Protein AF-A0AAU2NUP5-F1 (afdb_monomer_lite)

Secondary structure (DSSP, 8-state):
-PPPPPPHHHHHHHHHTT---HHHHHHHHHHHHHHHHHHHTT-HHHHHHHHHHHHHHHHTTHHHHS-HHHHHHHHHHHHHT---TTTHHHHHHHHHHHHHHTT-HHHHHHHHHHHHT---

pLDDT: mean 90.93, std 9.16, range [41.09, 98.25]

Structure (mmCIF, N/CA/C/O backbone):
data_AF-A0AAU2NUP5-F1
#
_entry.id   AF-A0AAU2NUP5-F1
#
loop_
_atom_site.group_PDB
_atom_site.id
_atom_site.type_symbol
_atom_site.label_atom_id
_atom_site.label_alt_id
_atom_site.label_comp_id
_atom_site.label_asym_id
_atom_site.label_entity_id
_atom_site.label_seq_id
_atom_site.pdbx_PDB_ins_code
_atom_site.Cartn_x
_atom_site.Cartn_y
_atom_site.Cartn_z
_atom_site.occupancy
_atom_site.B_iso_or_equiv
_atom_site.auth_seq_id
_atom_site.auth_comp_id
_atom_site.auth_asym_id
_atom_site.auth_atom_id
_atom_site.pdbx_PDB_model_num
ATOM 1 N N . MET A 1 1 ? -26.417 10.077 14.394 1.00 41.09 1 MET A N 1
ATOM 2 C CA . MET A 1 1 ? -25.895 9.097 13.414 1.00 41.09 1 MET A CA 1
ATOM 3 C C . MET A 1 1 ? -24.436 9.437 13.153 1.00 41.09 1 MET A C 1
ATOM 5 O O . MET A 1 1 ? -24.167 10.559 12.742 1.00 41.09 1 MET A O 1
ATOM 9 N N . ALA A 1 2 ? -23.495 8.545 13.469 1.00 48.66 2 ALA A N 1
ATOM 10 C CA . ALA A 1 2 ? -22.084 8.787 13.171 1.00 48.66 2 ALA A CA 1
ATOM 11 C C . ALA A 1 2 ? -21.886 8.764 11.647 1.00 48.66 2 ALA A C 1
ATOM 13 O O . ALA A 1 2 ? -22.340 7.838 10.975 1.00 48.66 2 ALA A O 1
ATOM 14 N N . LYS A 1 3 ? -21.265 9.809 11.094 1.00 53.91 3 LYS A N 1
ATOM 15 C CA . LYS A 1 3 ? -20.927 9.886 9.668 1.00 53.91 3 LYS A CA 1
ATOM 16 C C . LYS A 1 3 ? -19.968 8.729 9.364 1.00 53.91 3 LYS A C 1
ATOM 18 O O . LYS A 1 3 ? -18.999 8.563 10.105 1.00 53.91 3 LYS A O 1
ATOM 23 N N . LYS A 1 4 ? -20.242 7.916 8.332 1.00 62.31 4 LYS A N 1
ATOM 24 C CA . LYS A 1 4 ? -19.298 6.865 7.915 1.00 62.31 4 LYS A CA 1
ATOM 25 C C . LYS A 1 4 ? -17.931 7.523 7.673 1.00 62.31 4 LYS A C 1
ATOM 27 O O . LYS A 1 4 ? -17.906 8.565 7.009 1.00 62.31 4 LYS A O 1
ATOM 32 N N . PRO A 1 5 ? -16.839 6.982 8.240 1.00 71.38 5 PRO A N 1
ATOM 33 C CA . PRO A 1 5 ? -15.511 7.517 7.992 1.00 71.38 5 PRO A CA 1
ATOM 34 C C . PRO A 1 5 ? -15.229 7.469 6.491 1.00 71.38 5 PRO A C 1
ATOM 36 O O . PRO A 1 5 ? -15.631 6.533 5.798 1.00 71.38 5 PRO A O 1
ATOM 39 N N . GLU A 1 6 ? -14.609 8.528 5.987 1.00 82.88 6 GLU A N 1
ATOM 40 C CA . GLU A 1 6 ? -14.263 8.627 4.577 1.00 82.88 6 GLU A CA 1
ATOM 41 C C . GLU A 1 6 ? -13.237 7.540 4.203 1.00 82.88 6 GLU A C 1
ATOM 43 O O . GLU A 1 6 ? -12.327 7.281 4.999 1.00 82.88 6 GLU A O 1
ATOM 48 N N . PRO A 1 7 ? -13.365 6.904 3.020 1.00 88.38 7 PRO A N 1
ATOM 49 C CA . PRO A 1 7 ? -12.415 5.898 2.557 1.00 88.38 7 PRO A CA 1
ATOM 50 C C . PRO A 1 7 ? -10.968 6.399 2.563 1.00 88.38 7 PRO A C 1
ATOM 52 O O . PRO A 1 7 ? -10.673 7.476 2.038 1.00 88.38 7 PRO A O 1
ATOM 55 N N . GLN A 1 8 ? -10.060 5.577 3.097 1.00 92.12 8 GLN A N 1
ATOM 56 C CA . GLN A 1 8 ? -8.635 5.893 3.228 1.00 92.12 8 GLN A CA 1
ATOM 57 C C . GLN A 1 8 ? -8.014 6.325 1.895 1.00 92.12 8 GLN A C 1
ATOM 59 O O . GLN A 1 8 ? -7.342 7.353 1.835 1.00 92.12 8 GLN A O 1
ATOM 64 N N . ALA A 1 9 ? -8.314 5.608 0.809 1.00 88.88 9 ALA A N 1
ATOM 65 C CA . ALA A 1 9 ? -7.801 5.912 -0.524 1.00 88.88 9 ALA A CA 1
ATOM 66 C C . ALA A 1 9 ? -8.138 7.336 -1.002 1.00 88.88 9 ALA A C 1
ATOM 68 O O . ALA A 1 9 ? -7.308 7.981 -1.637 1.00 88.88 9 ALA A O 1
ATOM 69 N N . LEU A 1 10 ? -9.320 7.873 -0.672 1.00 89.81 10 LEU A N 1
ATOM 70 C CA . LEU A 1 10 ? -9.692 9.241 -1.058 1.00 89.81 10 LEU A CA 1
ATOM 71 C C . LEU A 1 10 ? -8.873 10.285 -0.296 1.00 89.81 10 LEU A C 1
ATOM 73 O O . LEU A 1 10 ? -8.427 11.271 -0.885 1.00 89.81 10 LEU A O 1
ATOM 77 N N . ILE A 1 11 ? -8.645 10.048 0.996 1.00 90.12 11 ILE A N 1
ATOM 78 C CA . ILE A 1 11 ? -7.843 10.923 1.853 1.00 90.12 11 ILE A CA 1
ATOM 79 C C . ILE A 1 11 ? -6.384 10.908 1.386 1.00 90.12 11 ILE A C 1
ATOM 81 O O . ILE A 1 11 ? -5.796 11.964 1.150 1.00 90.12 11 ILE A O 1
ATOM 85 N N . VAL A 1 12 ? -5.820 9.713 1.182 1.00 87.88 12 VAL A N 1
ATOM 86 C CA . VAL A 1 12 ? -4.441 9.529 0.713 1.00 87.88 12 VAL A CA 1
ATOM 87 C C . VAL A 1 12 ? -4.252 10.164 -0.663 1.00 87.88 12 VAL A C 1
ATOM 89 O O . VAL A 1 12 ? -3.311 10.931 -0.844 1.00 87.88 12 VAL A O 1
ATOM 92 N N . ASN A 1 13 ? -5.183 9.971 -1.600 1.00 87.19 13 ASN A N 1
ATOM 93 C CA . ASN A 1 13 ? -5.113 10.608 -2.917 1.00 87.19 13 ASN A CA 1
ATOM 94 C C . ASN A 1 13 ? -5.093 12.140 -2.842 1.00 87.19 13 ASN A C 1
ATOM 96 O O . ASN A 1 13 ? -4.351 12.772 -3.594 1.00 87.19 13 ASN A O 1
ATOM 100 N N . ARG A 1 14 ? -5.861 12.762 -1.935 1.00 88.81 14 ARG A N 1
ATOM 101 C CA . ARG A 1 14 ? -5.782 14.219 -1.729 1.00 88.8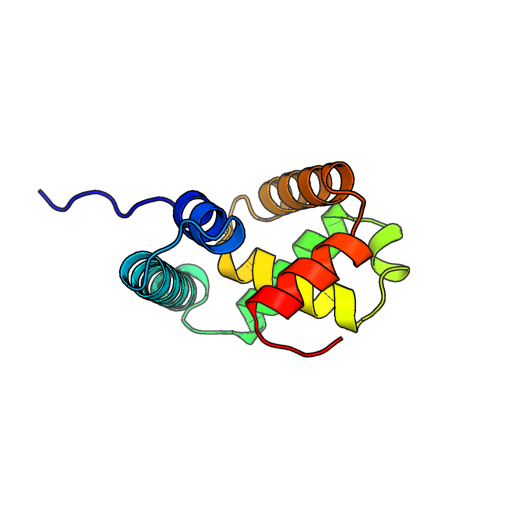1 14 ARG A CA 1
ATOM 102 C C . ARG A 1 14 ? -4.413 14.645 -1.211 1.00 88.81 14 ARG A C 1
ATOM 104 O O . ARG A 1 14 ? -3.862 15.622 -1.714 1.00 88.81 14 ARG A O 1
ATOM 111 N N . VAL A 1 15 ? -3.861 13.918 -0.239 1.00 84.88 15 VAL A N 1
ATOM 112 C CA . VAL A 1 15 ? -2.527 14.197 0.318 1.00 84.88 15 VAL A CA 1
ATOM 113 C C . VAL A 1 15 ? -1.455 14.078 -0.767 1.00 84.88 15 VAL A C 1
ATOM 115 O O . VAL A 1 15 ? -0.677 15.011 -0.950 1.00 84.88 15 VAL A O 1
ATOM 118 N N . LEU A 1 16 ? -1.467 12.995 -1.548 1.00 81.19 16 LEU A N 1
ATOM 119 C CA . LEU A 1 16 ? -0.500 12.758 -2.626 1.00 81.19 16 LEU A CA 1
ATOM 120 C C . LEU A 1 16 ? -0.579 13.808 -3.745 1.00 81.19 16 LEU A C 1
ATOM 122 O O . LEU A 1 16 ? 0.440 14.158 -4.334 1.00 81.19 16 LEU A O 1
ATOM 126 N N . ARG A 1 17 ? -1.770 14.351 -4.025 1.00 83.75 17 ARG A N 1
ATOM 127 C CA . ARG A 1 17 ? -1.977 15.413 -5.028 1.00 83.75 17 ARG A CA 1
ATOM 128 C C . ARG A 1 17 ? -1.677 16.825 -4.511 1.00 83.75 17 ARG A C 1
ATOM 130 O O . ARG A 1 17 ? -1.875 17.788 -5.245 1.00 83.75 17 ARG A O 1
ATOM 137 N N . GLY A 1 18 ? -1.238 16.969 -3.259 1.00 81.81 18 GLY A N 1
ATOM 138 C CA . GLY A 1 18 ? -0.943 18.270 -2.650 1.00 81.81 18 GLY A CA 1
ATOM 139 C C . GLY A 1 18 ? -2.181 19.094 -2.277 1.00 81.81 18 GLY A C 1
ATOM 140 O O . GLY A 1 18 ? -2.043 20.242 -1.869 1.00 81.81 18 GLY A O 1
ATOM 141 N N . SER A 1 19 ? -3.385 18.524 -2.382 1.00 88.56 19 SER A N 1
ATOM 142 C CA . SER A 1 19 ? -4.642 19.156 -1.955 1.00 88.56 19 SER A CA 1
ATOM 143 C C . SER A 1 19 ? -5.087 18.707 -0.557 1.00 88.56 19 SER A C 1
ATOM 145 O O . SER A 1 19 ? -6.215 18.981 -0.151 1.00 88.56 19 SER A O 1
ATOM 147 N N . GLY A 1 20 ? -4.251 17.938 0.145 1.00 84.12 20 GLY A N 1
ATOM 148 C CA . GLY A 1 20 ? -4.520 17.455 1.494 1.00 84.12 20 GLY A CA 1
ATOM 149 C C . GLY A 1 20 ? -4.317 18.542 2.545 1.00 84.12 20 GLY A C 1
ATOM 150 O O . GLY A 1 20 ? -3.441 19.395 2.436 1.00 84.12 20 GLY A O 1
ATOM 151 N N . THR A 1 21 ? -5.127 18.488 3.591 1.00 89.38 21 THR A N 1
ATOM 152 C CA . THR A 1 21 ? -5.050 19.366 4.760 1.00 89.38 21 THR A CA 1
ATOM 153 C C . THR A 1 21 ? -4.436 18.631 5.954 1.00 89.38 21 THR A C 1
ATOM 155 O O . THR A 1 21 ? -4.387 17.400 5.986 1.00 89.38 21 THR A O 1
ATOM 158 N N . SER A 1 22 ? -4.048 19.354 7.010 1.00 86.81 22 SER A N 1
ATOM 159 C CA . SER A 1 22 ? -3.621 18.719 8.271 1.00 86.81 22 SER A CA 1
ATOM 160 C C . SER A 1 22 ? -4.694 17.790 8.849 1.00 86.81 22 SER A C 1
ATOM 162 O O . SER A 1 22 ? -4.379 16.771 9.455 1.00 86.81 22 SER A O 1
ATOM 164 N N . ARG A 1 23 ? -5.975 18.105 8.615 1.00 89.81 23 ARG A N 1
ATOM 165 C CA . ARG A 1 23 ? -7.098 17.254 9.018 1.00 89.81 23 ARG A CA 1
ATOM 166 C C . ARG A 1 23 ? -7.133 15.940 8.237 1.00 89.81 23 ARG A C 1
ATOM 168 O O . A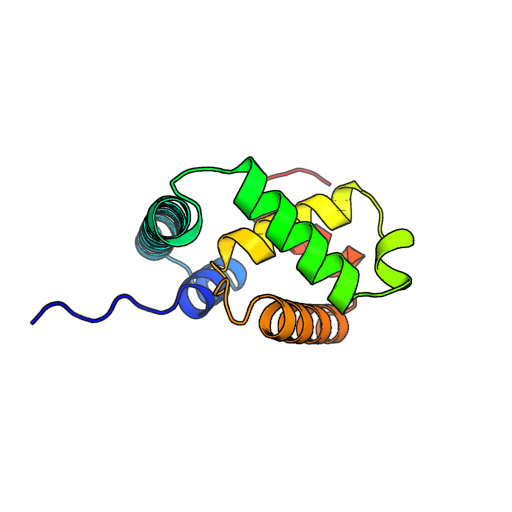RG A 1 23 ? -7.421 14.909 8.836 1.00 89.81 23 ARG A O 1
ATOM 175 N N . ASP A 1 24 ? -6.834 15.968 6.938 1.00 89.62 24 ASP A N 1
ATOM 176 C CA . ASP A 1 24 ? -6.738 14.757 6.115 1.00 89.62 24 ASP A CA 1
ATOM 177 C C . ASP A 1 24 ? -5.622 13.842 6.627 1.00 89.62 24 ASP A C 1
ATOM 179 O O . ASP A 1 24 ? -5.831 12.645 6.795 1.00 89.62 24 ASP A O 1
ATOM 183 N N . ILE A 1 25 ? -4.465 14.415 6.964 1.00 87.69 25 ILE A N 1
ATOM 184 C CA . ILE A 1 25 ? -3.326 13.664 7.506 1.00 87.69 25 ILE A CA 1
ATOM 185 C C . ILE A 1 25 ? -3.698 12.989 8.832 1.00 87.69 25 ILE A C 1
ATOM 187 O O . ILE A 1 25 ? -3.458 11.793 9.011 1.00 87.69 25 ILE A O 1
ATOM 191 N N . GLU A 1 26 ? -4.309 13.724 9.762 1.00 89.44 26 GLU A N 1
ATOM 192 C CA . GLU A 1 26 ? -4.705 13.159 11.055 1.00 89.44 26 GLU A CA 1
ATOM 193 C C . GLU A 1 26 ? -5.807 12.103 10.919 1.00 89.44 26 GLU A C 1
ATOM 195 O O . GLU A 1 26 ? -5.766 11.078 11.606 1.00 89.44 26 GLU A O 1
ATOM 200 N N . GLN A 1 27 ? -6.744 12.289 9.985 1.00 92.25 27 GLN A N 1
ATOM 201 C CA . GLN A 1 27 ? -7.756 11.281 9.682 1.00 92.25 27 GLN A CA 1
ATOM 202 C C . GLN A 1 27 ? -7.132 10.015 9.080 1.00 92.25 27 GLN A C 1
ATOM 204 O O . GLN A 1 27 ? -7.460 8.916 9.525 1.00 92.25 27 GLN A O 1
ATOM 209 N N . ALA A 1 28 ? -6.200 10.148 8.131 1.00 91.44 28 ALA A N 1
ATOM 210 C CA . ALA A 1 28 ? -5.514 9.012 7.519 1.00 91.44 28 ALA A CA 1
ATOM 211 C C . ALA A 1 28 ? -4.710 8.209 8.554 1.00 91.44 28 ALA A C 1
ATOM 213 O O . ALA A 1 28 ? -4.781 6.979 8.576 1.00 91.44 28 ALA A O 1
ATOM 214 N N . LYS A 1 29 ? -4.012 8.891 9.474 1.00 91.00 29 LYS A N 1
ATOM 215 C CA . LYS A 1 29 ? -3.318 8.247 10.603 1.00 91.00 29 LYS A CA 1
ATOM 216 C C . LYS A 1 29 ? -4.289 7.536 11.543 1.00 91.00 29 LYS A C 1
ATOM 218 O O . LYS A 1 29 ? -3.998 6.439 12.016 1.00 91.00 29 LYS A O 1
ATOM 223 N N . ALA A 1 30 ? -5.429 8.155 11.853 1.00 92.88 30 ALA A N 1
ATOM 224 C CA . ALA A 1 30 ? -6.435 7.551 12.720 1.00 92.88 30 ALA A CA 1
ATOM 225 C C . ALA A 1 30 ? -7.039 6.287 12.094 1.00 92.88 30 ALA A C 1
ATOM 227 O O . ALA A 1 30 ? -7.147 5.269 12.775 1.00 92.88 30 ALA A O 1
ATOM 228 N N . ASN A 1 31 ? -7.365 6.333 10.802 1.00 93.50 31 ASN A N 1
ATOM 229 C CA . ASN A 1 31 ? -7.848 5.185 10.042 1.00 93.50 31 ASN A CA 1
ATOM 230 C C . ASN A 1 31 ? -6.813 4.055 10.012 1.00 93.50 31 ASN A C 1
ATOM 232 O O . ASN A 1 31 ? -7.162 2.915 10.301 1.00 93.50 31 ASN A O 1
ATOM 236 N N . PHE A 1 32 ? -5.541 4.368 9.745 1.00 93.81 32 PHE A N 1
ATOM 237 C CA . PHE A 1 32 ? -4.462 3.379 9.752 1.00 93.81 32 PHE A CA 1
ATOM 238 C C . PHE A 1 32 ? -4.300 2.702 11.117 1.00 93.81 32 PHE A C 1
ATOM 240 O O . PHE A 1 32 ? -4.246 1.478 11.201 1.00 93.81 32 PHE A O 1
ATOM 247 N N . ARG A 1 33 ? -4.325 3.472 12.214 1.00 94.00 33 ARG A N 1
ATOM 248 C CA . ARG A 1 33 ? -4.302 2.903 13.574 1.00 94.00 33 ARG A CA 1
ATOM 249 C C . ARG A 1 33 ? -5.499 1.990 13.842 1.00 94.00 33 ARG A C 1
ATOM 251 O O . ARG A 1 33 ? -5.342 0.947 14.470 1.00 94.00 33 ARG A O 1
ATOM 258 N N . GLN A 1 34 ? -6.692 2.367 13.382 1.00 94.12 34 GLN A N 1
ATOM 259 C CA . GLN A 1 34 ? -7.881 1.526 13.536 1.00 94.12 34 GLN A CA 1
ATOM 260 C C . GLN A 1 34 ? -7.780 0.238 12.720 1.00 94.12 34 GLN A C 1
ATOM 262 O O . GLN A 1 34 ? -8.112 -0.815 13.251 1.00 94.12 34 GLN A O 1
ATOM 267 N N . TRP A 1 35 ? -7.308 0.317 11.477 1.00 95.19 35 TRP A N 1
ATOM 268 C CA . TRP A 1 35 ? -7.058 -0.841 10.621 1.00 95.19 35 TRP A CA 1
ATOM 269 C C . TRP A 1 35 ? -6.041 -1.792 11.259 1.00 95.19 35 TRP A C 1
ATOM 271 O O . TRP A 1 35 ? -6.328 -2.973 11.424 1.00 95.19 35 TRP A O 1
ATOM 281 N N . MET A 1 36 ? -4.918 -1.264 11.759 1.00 96.12 36 MET A N 1
ATOM 282 C CA . MET A 1 36 ? -3.905 -2.042 12.478 1.00 96.12 36 MET A CA 1
ATOM 283 C C . MET A 1 36 ? -4.483 -2.827 13.658 1.00 96.12 36 MET A C 1
ATOM 285 O O . MET A 1 36 ? -4.184 -4.007 13.831 1.00 96.12 36 MET A O 1
ATOM 289 N N . VAL A 1 37 ? -5.317 -2.190 14.482 1.00 96.12 37 VAL A N 1
ATOM 290 C CA . VAL A 1 37 ? -5.912 -2.847 15.653 1.00 96.12 37 VAL A CA 1
ATOM 291 C C . VAL A 1 37 ? -6.993 -3.848 15.250 1.00 96.12 37 VAL A C 1
ATOM 293 O O . VAL A 1 37 ? -7.007 -4.956 15.776 1.00 96.12 37 VAL A O 1
ATOM 296 N N . LYS A 1 38 ? -7.898 -3.466 14.345 1.00 95.25 38 LYS A N 1
ATOM 297 C CA . LYS A 1 38 ? -9.074 -4.273 13.994 1.00 95.25 38 LYS A CA 1
ATOM 298 C C . LYS A 1 38 ? -8.718 -5.493 13.160 1.00 95.25 38 LYS A C 1
ATOM 300 O O . LYS A 1 38 ? -9.146 -6.588 13.500 1.00 95.25 38 LYS A O 1
ATOM 305 N N . GLU A 1 39 ? -7.923 -5.297 12.116 1.00 95.56 39 GLU A N 1
ATOM 306 C CA . GLU A 1 39 ? -7.646 -6.339 11.128 1.00 95.56 39 GLU A CA 1
ATOM 307 C C . GLU A 1 39 ? -6.449 -7.205 11.531 1.00 95.56 39 GLU A C 1
ATOM 309 O O . GLU A 1 39 ? -6.399 -8.398 11.243 1.00 95.56 39 GLU A O 1
ATOM 314 N N . TRP A 1 40 ? -5.489 -6.624 12.257 1.00 95.44 40 TRP A N 1
ATOM 315 C CA . TRP A 1 40 ? -4.212 -7.286 12.552 1.00 95.44 40 TRP A CA 1
ATOM 316 C C . TRP A 1 40 ? -3.938 -7.467 14.043 1.00 95.44 40 TRP A C 1
ATOM 318 O O . TRP A 1 40 ? -2.846 -7.899 14.420 1.00 95.44 40 TRP A O 1
ATOM 328 N N . GLY A 1 41 ? -4.896 -7.129 14.914 1.00 94.31 41 GLY A N 1
ATOM 329 C CA . GLY A 1 41 ? -4.730 -7.222 16.368 1.00 94.31 41 GLY A CA 1
ATOM 330 C C . GLY A 1 41 ? -3.572 -6.370 16.900 1.00 94.31 41 GLY A C 1
ATOM 331 O O . GLY A 1 41 ? -2.970 -6.715 17.913 1.00 94.31 41 GLY A O 1
ATOM 332 N N . GLY A 1 42 ? -3.206 -5.301 16.186 1.00 93.38 42 GLY A N 1
ATOM 333 C CA . GLY A 1 42 ? -2.053 -4.449 16.485 1.00 93.38 42 GLY A CA 1
ATOM 334 C C . GLY A 1 42 ? -0.700 -5.006 16.027 1.00 93.38 42 GLY A C 1
ATOM 335 O O . GLY A 1 42 ? 0.326 -4.396 16.311 1.00 93.38 42 GLY A O 1
ATOM 336 N N . SER A 1 43 ? -0.657 -6.142 15.325 1.00 95.31 43 SER A N 1
ATOM 337 C CA . SER A 1 43 ? 0.600 -6.754 14.883 1.00 95.31 43 SER A CA 1
ATOM 338 C C . SER A 1 43 ? 1.093 -6.168 13.558 1.00 95.31 43 SER A C 1
ATOM 340 O O . SER A 1 43 ? 0.693 -6.614 12.482 1.00 95.31 43 SER A O 1
ATOM 342 N N . GLU A 1 44 ? 2.017 -5.206 13.632 1.00 94.31 44 GLU A N 1
ATOM 343 C CA . GLU A 1 44 ? 2.662 -4.602 12.451 1.00 94.31 44 GLU A CA 1
ATOM 344 C C . GLU A 1 44 ? 3.357 -5.644 11.575 1.00 94.31 44 GLU A C 1
ATOM 346 O O . GLU A 1 44 ? 3.207 -5.629 10.358 1.00 94.31 44 GLU A O 1
ATOM 351 N N . TYR A 1 45 ? 4.038 -6.612 12.192 1.00 96.31 45 TYR A N 1
ATOM 352 C CA . TYR A 1 45 ? 4.700 -7.696 11.469 1.00 96.31 45 TYR A CA 1
ATOM 353 C C . TYR A 1 45 ? 3.732 -8.484 10.574 1.00 96.31 45 TYR A C 1
ATOM 355 O O . TYR A 1 45 ? 4.047 -8.755 9.417 1.00 96.31 45 TYR A O 1
ATOM 363 N N . ARG A 1 46 ? 2.539 -8.827 11.083 1.00 96.19 46 ARG A N 1
ATOM 364 C CA . ARG A 1 46 ? 1.527 -9.559 10.304 1.00 96.19 46 ARG A CA 1
ATOM 365 C C . ARG A 1 46 ? 0.962 -8.711 9.171 1.00 96.19 46 ARG A C 1
ATOM 367 O O . ARG A 1 46 ? 0.847 -9.213 8.058 1.00 96.19 46 ARG A O 1
ATOM 374 N N . ALA A 1 47 ? 0.661 -7.443 9.447 1.00 96.06 47 ALA A N 1
ATOM 375 C CA . ALA A 1 47 ? 0.158 -6.510 8.444 1.00 96.06 47 ALA A CA 1
ATOM 376 C C . ALA A 1 47 ? 1.162 -6.326 7.295 1.00 96.06 47 ALA A C 1
ATOM 378 O O . ALA A 1 47 ? 0.801 -6.448 6.124 1.00 96.06 47 ALA A O 1
ATOM 379 N N . ILE A 1 48 ? 2.438 -6.107 7.630 1.00 96.94 48 ILE A N 1
ATOM 380 C CA . ILE A 1 48 ? 3.524 -5.980 6.654 1.00 96.94 48 ILE A CA 1
ATOM 381 C C . ILE A 1 48 ? 3.664 -7.276 5.857 1.00 96.94 48 ILE A C 1
ATOM 383 O O . ILE A 1 48 ? 3.636 -7.223 4.633 1.00 96.94 48 ILE A O 1
ATOM 387 N N . ALA A 1 49 ? 3.753 -8.437 6.513 1.00 97.38 49 ALA A N 1
ATOM 388 C CA . ALA A 1 49 ? 3.902 -9.720 5.825 1.00 97.38 49 ALA A CA 1
ATOM 389 C C . ALA A 1 49 ? 2.755 -9.996 4.835 1.00 97.38 49 ALA A C 1
ATOM 391 O O . ALA A 1 49 ? 3.008 -10.447 3.717 1.00 97.38 49 ALA A O 1
ATOM 392 N N . ALA A 1 50 ? 1.513 -9.672 5.210 1.00 97.38 50 ALA A N 1
ATOM 393 C CA . ALA A 1 50 ? 0.358 -9.787 4.325 1.00 97.38 50 ALA A CA 1
ATOM 394 C C . ALA A 1 50 ? 0.465 -8.841 3.118 1.00 97.38 50 ALA A C 1
ATOM 396 O O . ALA A 1 50 ? 0.266 -9.270 1.982 1.00 97.38 50 ALA A O 1
ATOM 397 N N . CYS A 1 51 ? 0.858 -7.583 3.343 1.00 98.00 51 CYS A N 1
ATOM 398 C CA . CYS A 1 51 ? 1.083 -6.612 2.273 1.00 98.00 51 CYS A CA 1
ATOM 399 C C . CYS A 1 51 ? 2.196 -7.062 1.315 1.00 98.00 51 CYS A C 1
ATOM 401 O O . CYS A 1 51 ? 2.006 -7.018 0.102 1.00 98.00 51 CYS A O 1
ATOM 403 N N . VAL A 1 52 ? 3.332 -7.541 1.839 1.00 98.06 52 VAL A N 1
ATOM 404 C CA . VAL A 1 52 ? 4.434 -8.077 1.023 1.00 98.06 52 VAL A CA 1
ATOM 405 C C . VAL A 1 52 ? 3.957 -9.257 0.187 1.00 98.06 52 VAL A C 1
ATOM 407 O O . VAL A 1 52 ? 4.196 -9.282 -1.017 1.00 98.06 52 VAL A O 1
ATOM 410 N N . GLY A 1 53 ? 3.266 -10.222 0.798 1.00 97.81 53 GLY A N 1
ATOM 411 C CA . GLY A 1 53 ? 2.763 -11.400 0.093 1.00 97.81 53 GLY A CA 1
ATOM 412 C C . GLY A 1 53 ? 1.776 -11.040 -1.017 1.00 97.81 53 GLY A C 1
ATOM 413 O O . GLY A 1 53 ? 1.877 -11.562 -2.130 1.00 97.81 53 GLY A O 1
ATOM 414 N N . ALA A 1 54 ? 0.859 -10.110 -0.745 1.00 98.25 54 ALA A N 1
ATOM 415 C CA . ALA A 1 54 ? -0.117 -9.648 -1.723 1.00 98.25 54 ALA A CA 1
ATOM 416 C C . ALA A 1 54 ? 0.544 -8.906 -2.893 1.00 98.25 54 ALA A C 1
ATOM 418 O O . ALA A 1 54 ? 0.272 -9.238 -4.048 1.00 98.25 54 ALA A O 1
ATOM 419 N N . LEU A 1 55 ? 1.462 -7.974 -2.614 1.00 98.06 55 LEU A N 1
ATOM 420 C CA . LEU A 1 55 ? 2.202 -7.238 -3.643 1.00 98.06 55 LEU A CA 1
ATOM 421 C C . LEU A 1 55 ? 3.101 -8.157 -4.473 1.00 98.06 55 LEU A C 1
ATOM 423 O O . LEU A 1 55 ? 3.086 -8.066 -5.698 1.00 98.06 55 LEU A O 1
ATOM 427 N N . ALA A 1 56 ? 3.827 -9.079 -3.838 1.00 97.50 56 ALA A N 1
ATOM 428 C CA . ALA A 1 56 ? 4.656 -10.057 -4.537 1.00 97.50 56 ALA A CA 1
ATOM 429 C C . ALA A 1 56 ? 3.818 -10.946 -5.465 1.00 97.50 56 ALA A C 1
ATOM 431 O O . ALA A 1 56 ? 4.204 -11.189 -6.606 1.00 97.50 56 ALA A O 1
ATOM 432 N N . THR A 1 57 ? 2.639 -11.377 -5.005 1.00 97.81 57 THR A N 1
ATOM 433 C CA . THR A 1 57 ? 1.702 -12.160 -5.823 1.00 97.81 57 THR 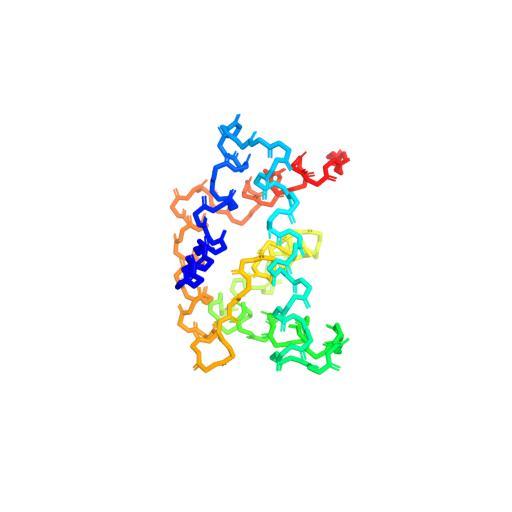A CA 1
ATOM 434 C C . THR A 1 57 ? 1.188 -11.348 -7.009 1.00 97.81 57 THR A C 1
ATOM 436 O O . THR A 1 57 ? 1.208 -11.836 -8.135 1.00 97.81 57 THR A O 1
ATOM 439 N N . ALA A 1 58 ? 0.762 -10.103 -6.778 1.00 97.31 58 ALA A N 1
ATOM 440 C CA . ALA A 1 58 ? 0.229 -9.234 -7.825 1.00 97.31 58 ALA A CA 1
ATOM 441 C C . ALA A 1 58 ? 1.288 -8.878 -8.880 1.00 97.31 58 ALA A C 1
ATOM 443 O O . ALA A 1 58 ? 0.991 -8.843 -10.072 1.00 97.31 58 ALA A O 1
ATOM 444 N N . CYS A 1 59 ? 2.525 -8.623 -8.452 1.00 94.50 59 CYS A N 1
ATOM 445 C CA . CYS A 1 59 ? 3.627 -8.240 -9.333 1.00 94.50 59 CYS A CA 1
ATOM 446 C C . CYS A 1 59 ? 4.301 -9.441 -10.015 1.00 94.50 59 CYS A C 1
ATOM 448 O O . CYS A 1 59 ? 4.990 -9.258 -11.016 1.00 94.50 59 CYS A O 1
ATOM 450 N N . GLY A 1 60 ? 4.113 -10.661 -9.507 1.00 94.38 60 GLY A N 1
ATOM 451 C CA . GLY A 1 60 ? 4.714 -11.865 -10.073 1.00 94.38 60 GLY A CA 1
ATOM 452 C C . GLY A 1 60 ? 6.243 -11.785 -10.119 1.00 94.38 60 GLY A C 1
ATOM 453 O O . GLY A 1 60 ? 6.890 -11.379 -9.152 1.00 94.38 60 GLY A O 1
ATOM 454 N N . SER A 1 61 ? 6.836 -12.162 -11.256 1.00 91.50 61 SER A N 1
ATOM 455 C CA . SER A 1 61 ? 8.293 -12.135 -11.454 1.00 91.50 61 SER A CA 1
ATOM 456 C C . SER A 1 61 ? 8.899 -10.742 -11.297 1.00 91.50 61 SER A C 1
ATOM 458 O O . SER A 1 61 ? 10.024 -10.625 -10.805 1.00 91.50 61 SER A O 1
ATOM 460 N N . ASP A 1 62 ? 8.151 -9.695 -11.656 1.00 90.75 62 ASP A N 1
ATOM 461 C CA . ASP A 1 62 ? 8.634 -8.313 -11.635 1.00 90.75 62 ASP A CA 1
ATOM 462 C C . ASP A 1 62 ? 8.995 -7.885 -10.212 1.00 90.75 62 ASP A C 1
ATOM 464 O O . ASP A 1 62 ? 9.947 -7.131 -10.023 1.00 90.75 62 ASP A O 1
ATOM 468 N N . TRP A 1 63 ? 8.324 -8.448 -9.196 1.00 93.75 63 TRP A N 1
ATOM 469 C CA . TRP A 1 63 ? 8.627 -8.159 -7.794 1.00 93.75 63 TRP A CA 1
ATOM 470 C C . TRP A 1 63 ? 10.097 -8.406 -7.456 1.00 93.75 63 TRP A C 1
ATOM 472 O O . TRP A 1 63 ? 10.718 -7.616 -6.755 1.00 93.75 63 TRP A O 1
ATOM 482 N N . SER A 1 64 ? 10.679 -9.482 -7.990 1.00 92.81 64 SER A N 1
ATOM 483 C CA . SER A 1 64 ? 12.079 -9.843 -7.736 1.00 92.81 64 SER A CA 1
ATOM 484 C C . SER A 1 64 ? 13.085 -8.878 -8.370 1.00 92.81 64 SER A C 1
ATOM 486 O O . SER A 1 64 ? 14.224 -8.804 -7.918 1.00 92.81 64 SER A O 1
ATOM 488 N N . THR A 1 65 ? 12.654 -8.118 -9.380 1.00 93.69 65 THR A N 1
ATOM 489 C CA . THR A 1 65 ? 13.491 -7.161 -10.115 1.00 93.69 65 THR A CA 1
ATOM 490 C C . THR A 1 65 ? 13.433 -5.738 -9.562 1.00 93.69 65 THR A C 1
ATOM 492 O O . THR A 1 65 ? 14.267 -4.915 -9.927 1.00 93.69 65 THR A O 1
ATOM 495 N N . ILE A 1 66 ? 12.473 -5.442 -8.680 1.00 94.94 66 ILE A N 1
ATOM 496 C CA . ILE A 1 66 ? 12.354 -4.133 -8.031 1.00 94.94 66 ILE A CA 1
ATOM 497 C C . ILE A 1 66 ? 13.426 -4.020 -6.939 1.00 94.94 66 ILE A C 1
ATOM 499 O O . ILE A 1 66 ? 13.644 -4.959 -6.165 1.00 94.94 66 ILE A O 1
ATOM 503 N N . GLU A 1 67 ? 14.078 -2.861 -6.854 1.00 95.62 67 GLU A N 1
ATOM 504 C CA . GLU A 1 67 ? 15.034 -2.573 -5.786 1.00 95.62 67 GLU A CA 1
ATOM 505 C C . GLU A 1 67 ? 14.362 -2.610 -4.411 1.00 95.62 67 GLU A C 1
ATOM 507 O O . GLU A 1 67 ? 13.217 -2.188 -4.246 1.00 95.62 67 GLU A O 1
ATOM 512 N N . GLU A 1 68 ? 15.084 -3.074 -3.392 1.00 95.19 68 GLU A N 1
ATOM 513 C CA . GLU A 1 68 ? 14.509 -3.245 -2.053 1.00 95.19 68 GLU A CA 1
ATOM 514 C C . GLU A 1 68 ? 13.950 -1.934 -1.486 1.00 95.19 68 GLU A C 1
ATOM 516 O O . GLU A 1 68 ? 12.838 -1.896 -0.966 1.00 95.19 68 GLU A O 1
ATOM 521 N N . ARG A 1 69 ? 14.658 -0.825 -1.717 1.00 94.50 69 ARG A N 1
ATOM 522 C CA . ARG A 1 69 ? 14.221 0.521 -1.330 1.00 94.50 69 ARG A CA 1
ATOM 523 C C . ARG A 1 69 ? 12.904 0.938 -1.995 1.00 94.50 69 ARG A C 1
ATOM 525 O O . ARG A 1 69 ? 12.102 1.655 -1.395 1.00 94.50 69 ARG A O 1
ATOM 532 N N . ASP A 1 70 ? 12.678 0.523 -3.238 1.00 96.00 70 ASP A N 1
ATOM 533 C CA . ASP A 1 70 ? 11.429 0.804 -3.944 1.00 96.00 70 ASP A CA 1
ATOM 534 C C . ASP A 1 70 ? 10.303 -0.089 -3.409 1.00 96.00 70 ASP A C 1
ATOM 536 O O . ASP A 1 70 ? 9.202 0.404 -3.150 1.00 96.00 70 ASP A O 1
ATOM 540 N N . LYS A 1 71 ? 10.581 -1.372 -3.134 1.00 96.75 71 LYS A N 1
ATOM 541 C CA . LYS A 1 71 ? 9.611 -2.270 -2.484 1.00 96.75 71 LYS A CA 1
ATOM 542 C C . LYS A 1 71 ? 9.149 -1.723 -1.142 1.00 96.75 71 LYS A C 1
ATOM 544 O O . LYS A 1 71 ? 7.948 -1.702 -0.896 1.00 96.75 71 LYS A O 1
ATOM 549 N N . GLU A 1 72 ? 10.066 -1.256 -0.296 1.00 96.00 72 GLU A N 1
ATOM 550 C CA . GLU A 1 72 ? 9.740 -0.670 1.010 1.00 96.00 72 GLU A CA 1
ATOM 551 C C . GLU A 1 72 ? 8.758 0.502 0.881 1.00 96.00 72 GLU A C 1
ATOM 553 O O . GLU A 1 72 ? 7.777 0.579 1.626 1.00 96.00 72 GLU A O 1
ATOM 558 N N . ALA A 1 73 ? 8.961 1.375 -0.109 1.00 95.44 73 ALA A N 1
ATOM 559 C CA . ALA A 1 73 ? 8.051 2.482 -0.387 1.00 95.44 73 ALA A CA 1
ATOM 560 C C . ALA A 1 73 ? 6.655 1.980 -0.803 1.00 95.44 73 ALA A C 1
ATOM 562 O O . ALA A 1 73 ? 5.637 2.459 -0.294 1.00 95.44 73 ALA A O 1
ATOM 563 N N . HIS A 1 74 ? 6.588 0.977 -1.681 1.00 96.44 74 HIS A N 1
ATOM 564 C CA . HIS A 1 74 ? 5.321 0.380 -2.107 1.00 96.44 74 HIS A CA 1
ATOM 565 C C . HIS A 1 74 ? 4.589 -0.338 -0.970 1.00 96.44 74 HIS A C 1
ATOM 567 O O . HIS A 1 74 ? 3.384 -0.148 -0.815 1.00 96.44 74 HIS A O 1
ATOM 573 N N . ILE A 1 75 ? 5.304 -1.103 -0.142 1.00 97.12 75 ILE A N 1
ATOM 574 C CA . ILE A 1 75 ? 4.755 -1.776 1.042 1.00 97.12 75 ILE A CA 1
ATOM 575 C C . ILE A 1 75 ? 4.178 -0.740 2.004 1.00 97.12 75 ILE A C 1
ATOM 577 O O . ILE A 1 75 ? 3.059 -0.910 2.489 1.00 97.12 75 ILE A O 1
ATOM 581 N N . TRP A 1 76 ? 4.910 0.352 2.242 1.00 95.31 76 TRP A N 1
ATOM 582 C CA . TRP A 1 76 ? 4.438 1.429 3.101 1.00 95.31 76 TRP A CA 1
ATOM 583 C C . TRP A 1 76 ? 3.149 2.054 2.572 1.00 95.31 76 TRP A C 1
ATOM 585 O O . TRP A 1 76 ? 2.174 2.147 3.317 1.00 95.31 76 TRP A O 1
ATOM 595 N N . LEU A 1 77 ? 3.112 2.461 1.296 1.00 95.00 77 LEU A N 1
ATOM 596 C CA . LEU A 1 77 ? 1.925 3.118 0.748 1.00 95.00 77 LEU A CA 1
ATOM 597 C C . LEU A 1 77 ? 0.741 2.152 0.695 1.00 95.00 77 LEU A C 1
ATOM 599 O O . LEU A 1 77 ? -0.357 2.529 1.096 1.00 95.00 77 LEU A O 1
ATOM 603 N N . PHE A 1 78 ? 0.953 0.922 0.226 1.00 96.81 78 PHE A N 1
ATOM 604 C CA . PHE A 1 78 ? -0.106 -0.076 0.137 1.00 96.81 78 PHE A CA 1
ATOM 605 C C . PHE A 1 78 ? -0.690 -0.387 1.518 1.00 96.81 78 PHE A C 1
ATOM 607 O O . PHE A 1 78 ? -1.900 -0.302 1.689 1.00 96.81 78 PHE A O 1
ATOM 614 N N . GLY A 1 79 ? 0.144 -0.614 2.537 1.00 96.12 79 GLY A N 1
ATOM 615 C CA . GLY A 1 79 ? -0.335 -0.777 3.911 1.00 96.12 79 GLY A CA 1
ATOM 616 C C . GLY A 1 79 ? -1.069 0.465 4.431 1.00 96.12 79 GLY A C 1
ATOM 617 O O . GLY A 1 79 ? -2.114 0.352 5.068 1.00 96.12 79 GLY A O 1
ATOM 618 N N . PHE A 1 80 ? -0.578 1.666 4.112 1.00 94.62 80 PHE A N 1
ATOM 619 C CA . PHE A 1 80 ? -1.211 2.923 4.519 1.00 94.62 80 PHE A CA 1
ATOM 620 C C . PHE A 1 80 ? -2.567 3.184 3.846 1.00 94.62 80 PHE A C 1
ATOM 622 O O . PHE A 1 80 ? -3.375 3.946 4.384 1.00 94.62 80 PHE A O 1
ATOM 629 N N . LEU A 1 81 ? -2.848 2.545 2.705 1.00 95.31 81 LEU A N 1
ATOM 630 C CA . LEU A 1 81 ? -4.169 2.540 2.068 1.00 95.31 81 LEU A CA 1
ATOM 631 C C . LEU A 1 81 ? -5.192 1.668 2.814 1.00 95.31 81 LEU A C 1
ATOM 633 O O . LEU A 1 81 ? -6.382 1.782 2.526 1.00 95.31 81 LEU A O 1
ATOM 637 N N . CYS A 1 82 ? -4.755 0.910 3.826 1.00 95.75 82 CYS A N 1
ATOM 638 C CA . CYS A 1 82 ? -5.583 0.061 4.682 1.00 95.75 82 CYS A CA 1
ATOM 639 C C . CYS A 1 82 ? -6.392 -0.989 3.896 1.00 95.75 82 CYS A C 1
ATOM 641 O O . CYS A 1 82 ? -7.622 -0.988 4.007 1.00 95.75 82 CYS A O 1
ATOM 643 N N . PRO A 1 83 ? -5.741 -1.870 3.112 1.00 96.00 83 PRO A N 1
ATOM 644 C CA . PRO A 1 83 ? -6.447 -2.850 2.301 1.00 96.00 83 PRO A CA 1
ATOM 645 C C . PRO A 1 83 ? -7.232 -3.833 3.171 1.00 96.00 83 PRO A C 1
ATOM 647 O O . PRO A 1 83 ? -6.810 -4.184 4.280 1.00 96.00 83 PRO A O 1
ATOM 650 N N . SER A 1 84 ? -8.374 -4.286 2.664 1.00 93.56 84 SER A N 1
ATOM 651 C CA . SER A 1 84 ? -9.188 -5.328 3.287 1.00 93.56 84 SER A CA 1
ATOM 652 C C . SER A 1 84 ? -8.413 -6.647 3.306 1.00 93.56 84 SER A C 1
ATOM 654 O O . SER A 1 84 ? -7.947 -7.068 2.249 1.00 93.56 84 SER A O 1
ATOM 656 N N . PRO A 1 85 ? -8.276 -7.343 4.451 1.00 92.44 85 PRO A N 1
ATOM 657 C CA . PRO A 1 85 ? -7.639 -8.660 4.482 1.00 92.44 85 PRO A CA 1
ATOM 658 C C . PRO A 1 85 ? -8.314 -9.679 3.554 1.00 92.44 85 PRO A C 1
ATOM 660 O O . PRO A 1 85 ? -7.621 -10.491 2.944 1.00 92.44 85 PRO A O 1
ATOM 663 N N . ASP A 1 86 ? -9.641 -9.597 3.413 1.00 95.25 86 ASP A N 1
ATOM 664 C CA . ASP A 1 86 ? -10.433 -10.505 2.574 1.00 95.25 86 ASP A CA 1
ATOM 665 C C . ASP A 1 86 ? -10.208 -10.255 1.072 1.00 95.25 86 ASP A C 1
ATOM 667 O O . ASP A 1 86 ? -10.246 -11.192 0.275 1.00 95.25 86 ASP A O 1
ATOM 671 N N . ASP A 1 87 ? -9.903 -9.010 0.686 1.00 95.88 87 ASP A N 1
ATOM 672 C CA . ASP A 1 87 ? -9.732 -8.591 -0.714 1.00 95.88 87 ASP A CA 1
ATOM 673 C C . ASP A 1 87 ? -8.285 -8.189 -1.056 1.00 95.88 87 ASP A C 1
ATOM 675 O O . ASP A 1 87 ? -8.015 -7.683 -2.150 1.00 95.88 87 ASP A O 1
ATOM 679 N N . ILE A 1 88 ? -7.326 -8.435 -0.155 1.00 96.62 88 ILE A N 1
ATOM 680 C CA . ILE A 1 88 ? -5.974 -7.853 -0.208 1.00 96.62 88 ILE A CA 1
ATOM 681 C C . ILE A 1 88 ? -5.243 -8.147 -1.524 1.00 96.62 88 ILE A C 1
ATOM 683 O O . ILE A 1 88 ? -4.512 -7.303 -2.037 1.00 96.62 88 ILE A O 1
ATOM 687 N N . HIS A 1 89 ? -5.465 -9.325 -2.110 1.00 97.25 89 HIS A N 1
ATOM 688 C CA . HIS A 1 89 ? -4.872 -9.706 -3.391 1.00 97.25 89 HIS A CA 1
ATOM 689 C C . HIS A 1 89 ? -5.484 -8.947 -4.574 1.00 97.25 89 HIS A C 1
ATOM 691 O O . HIS A 1 89 ? -4.756 -8.536 -5.477 1.00 97.25 89 HIS A O 1
ATOM 697 N N . SER A 1 90 ? -6.802 -8.732 -4.562 1.00 96.94 90 SER A N 1
ATOM 698 C CA . SER A 1 90 ? -7.484 -7.936 -5.586 1.00 96.94 90 SER A CA 1
ATOM 699 C C . SER A 1 90 ? -7.071 -6.468 -5.487 1.00 96.94 90 SER A C 1
ATOM 701 O O . SER A 1 90 ? -6.781 -5.831 -6.500 1.00 96.94 90 SER A O 1
ATOM 703 N N . GLU A 1 91 ? -6.981 -5.936 -4.267 1.00 96.88 91 GLU A N 1
ATOM 704 C CA . GLU A 1 91 ? -6.503 -4.573 -4.026 1.00 96.88 91 GLU A CA 1
ATOM 705 C C . GLU A 1 91 ? -5.038 -4.390 -4.442 1.00 96.88 91 GLU A C 1
ATOM 707 O O . GLU A 1 91 ? -4.702 -3.386 -5.069 1.00 96.88 91 GLU A O 1
ATOM 712 N N . ALA A 1 92 ? -4.169 -5.372 -4.174 1.00 97.94 92 ALA A N 1
ATOM 713 C CA . ALA A 1 92 ? -2.783 -5.355 -4.642 1.00 97.94 92 ALA A CA 1
ATOM 714 C C . ALA A 1 92 ? -2.685 -5.382 -6.178 1.00 97.94 92 ALA A C 1
ATOM 716 O O . ALA A 1 92 ? -1.821 -4.715 -6.749 1.00 97.94 92 ALA A O 1
ATOM 717 N N . GLY A 1 93 ? -3.586 -6.105 -6.853 1.00 97.44 93 GLY A N 1
ATOM 718 C CA . GLY A 1 93 ? -3.713 -6.084 -8.312 1.00 97.44 93 GLY A CA 1
ATOM 719 C C . GLY A 1 93 ? -4.064 -4.693 -8.843 1.00 97.44 93 GLY A C 1
ATOM 720 O O . GLY A 1 93 ? -3.346 -4.154 -9.682 1.00 97.44 93 GLY A O 1
ATOM 721 N N . GLY A 1 94 ? -5.102 -4.063 -8.282 1.00 96.19 94 GLY A N 1
ATOM 722 C CA . GLY A 1 94 ? -5.480 -2.695 -8.649 1.00 96.19 94 GLY A CA 1
ATOM 723 C C . GLY A 1 94 ? -4.378 -1.670 -8.358 1.00 96.19 94 GLY A C 1
ATOM 724 O O . GLY A 1 94 ? -4.130 -0.775 -9.164 1.00 96.19 94 GLY A O 1
ATOM 725 N N . TYR A 1 95 ? -3.664 -1.831 -7.239 1.00 95.56 95 TYR A N 1
ATOM 726 C CA . TYR A 1 95 ? -2.501 -1.010 -6.905 1.00 95.56 95 TYR A CA 1
ATOM 727 C C . TYR A 1 95 ? -1.393 -1.136 -7.955 1.00 95.56 95 TYR A C 1
ATOM 729 O O . TYR A 1 95 ? -0.877 -0.125 -8.431 1.00 95.56 95 TYR A O 1
ATOM 737 N N . ARG A 1 96 ? -1.037 -2.368 -8.344 1.00 95.94 96 ARG A N 1
ATOM 738 C CA . ARG A 1 96 ? -0.048 -2.623 -9.398 1.00 95.94 96 ARG A CA 1
ATOM 739 C C . ARG A 1 96 ? -0.444 -1.938 -10.700 1.00 95.94 96 ARG A C 1
ATOM 741 O O . ARG A 1 96 ? 0.398 -1.281 -11.307 1.00 95.94 96 ARG A O 1
ATOM 748 N N . ASP A 1 97 ? -1.690 -2.096 -11.131 1.00 95.56 97 ASP A N 1
ATOM 749 C CA . ASP A 1 97 ? -2.148 -1.537 -12.402 1.00 95.56 97 ASP A CA 1
ATOM 750 C C . ASP A 1 97 ? -2.039 -0.004 -12.405 1.00 95.56 97 ASP A C 1
ATOM 752 O O . ASP A 1 97 ? -1.537 0.577 -13.369 1.00 95.56 97 ASP A O 1
ATOM 756 N N . GLU A 1 98 ? -2.386 0.653 -11.294 1.00 91.94 98 GLU A N 1
ATOM 757 C CA . GLU A 1 98 ? -2.193 2.098 -11.130 1.00 91.94 98 GLU A CA 1
ATOM 758 C C . GLU A 1 98 ? -0.705 2.487 -11.182 1.00 91.94 98 GLU A C 1
ATOM 760 O O . GLU A 1 98 ? -0.332 3.418 -11.895 1.00 91.94 98 GLU A O 1
ATOM 765 N N . VAL A 1 99 ? 0.173 1.758 -10.484 1.00 93.06 99 VAL A N 1
ATOM 766 C CA . VAL A 1 99 ? 1.627 2.007 -10.516 1.00 93.06 99 VAL A CA 1
ATOM 767 C C . VAL A 1 99 ? 2.174 1.921 -11.943 1.00 93.06 99 VAL A C 1
ATOM 769 O O . VAL A 1 99 ? 2.975 2.766 -12.356 1.00 93.06 99 VAL A O 1
ATOM 772 N N . LEU A 1 100 ? 1.732 0.929 -12.718 1.00 92.69 100 LEU A N 1
ATOM 773 C CA . LEU A 1 100 ? 2.143 0.765 -14.111 1.00 92.69 100 LEU A CA 1
ATOM 774 C C . LEU A 1 100 ? 1.658 1.929 -14.987 1.00 92.69 100 LEU A C 1
ATOM 776 O O . LEU A 1 100 ? 2.442 2.459 -15.776 1.00 92.69 100 LEU A O 1
ATOM 780 N N . VAL A 1 101 ? 0.418 2.392 -14.801 1.00 92.44 101 VAL A N 1
ATOM 781 C CA . VAL A 1 101 ? -0.127 3.573 -15.500 1.00 92.44 101 VAL A CA 1
ATOM 782 C C . VAL A 1 101 ? 0.649 4.853 -15.157 1.00 92.44 101 VAL A C 1
ATOM 784 O O . VAL A 1 101 ? 0.852 5.704 -16.024 1.00 92.44 101 VAL A O 1
ATOM 787 N N . GLN A 1 102 ? 1.149 4.982 -13.927 1.00 85.81 102 GLN A N 1
ATOM 788 C CA . GLN A 1 102 ? 1.893 6.157 -13.446 1.00 85.81 102 GLN A CA 1
ATOM 789 C C . GLN A 1 102 ? 3.386 6.167 -13.841 1.00 85.81 102 GLN A 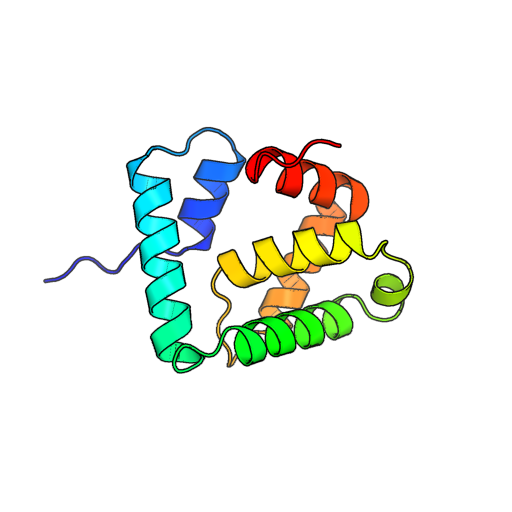C 1
ATOM 791 O O . GLN A 1 102 ? 4.147 7.044 -13.418 1.00 85.81 102 GLN A O 1
ATOM 796 N N . GLY A 1 103 ? 3.819 5.232 -14.692 1.00 88.81 103 GLY A N 1
ATOM 797 C CA . GLY A 1 103 ? 5.186 5.173 -15.217 1.00 88.81 103 GLY A CA 1
ATOM 798 C C . GLY A 1 103 ? 6.109 4.193 -14.493 1.00 88.81 103 GLY A C 1
ATOM 799 O O . GLY A 1 103 ? 7.326 4.308 -14.634 1.00 88.81 103 GLY A O 1
ATOM 800 N N . GLY A 1 104 ? 5.545 3.238 -13.749 1.00 93.38 104 GLY A N 1
ATOM 801 C CA . GLY A 1 104 ? 6.256 2.097 -13.178 1.00 93.38 104 GLY A CA 1
ATOM 802 C C . GLY A 1 104 ? 6.709 2.279 -11.729 1.00 93.38 104 GLY A C 1
ATOM 803 O O . GLY A 1 104 ? 6.660 3.371 -11.159 1.00 93.38 104 GLY A O 1
ATOM 804 N N . PHE A 1 105 ? 7.172 1.171 -11.142 1.00 94.25 105 PHE A N 1
ATOM 8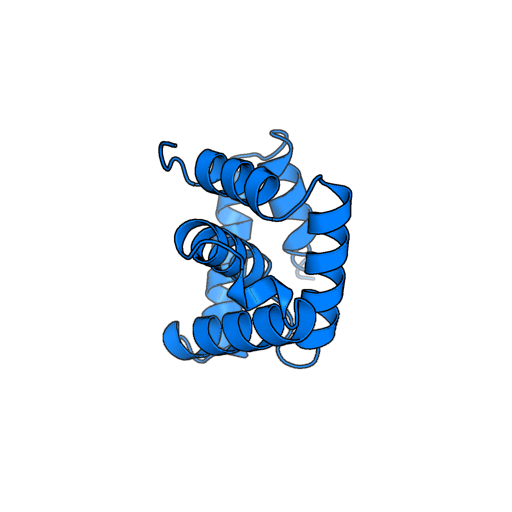05 C CA . PHE A 1 105 ? 7.503 1.056 -9.719 1.00 94.25 105 PHE A CA 1
ATOM 806 C C . PHE A 1 105 ? 8.521 2.098 -9.262 1.00 94.25 105 PHE A C 1
ATOM 808 O O . PHE A 1 105 ? 8.228 2.868 -8.356 1.00 94.25 105 PHE A O 1
ATOM 815 N N . HIS A 1 106 ? 9.657 2.218 -9.951 1.00 94.75 106 HIS A N 1
ATOM 816 C CA . HIS A 1 106 ? 10.708 3.149 -9.541 1.00 94.75 106 HIS A CA 1
ATOM 817 C C . HIS A 1 106 ? 10.221 4.602 -9.450 1.00 94.75 106 HIS A C 1
ATOM 819 O O . HIS A 1 106 ? 10.330 5.253 -8.411 1.00 94.75 106 HIS A O 1
ATOM 825 N N . ARG A 1 107 ? 9.602 5.110 -10.523 1.00 92.69 107 ARG A N 1
ATOM 826 C CA . ARG A 1 107 ? 9.087 6.485 -10.560 1.00 92.69 107 ARG A CA 1
ATOM 827 C C . ARG A 1 107 ? 8.049 6.725 -9.467 1.00 92.69 107 ARG A C 1
ATOM 829 O O . ARG A 1 107 ? 8.023 7.799 -8.868 1.00 92.69 107 ARG A O 1
ATOM 836 N N . PHE A 1 108 ? 7.184 5.747 -9.222 1.00 91.81 108 PHE A N 1
ATOM 837 C CA . PHE A 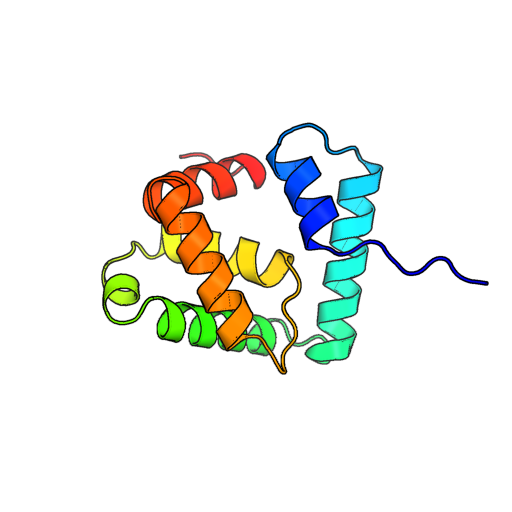1 108 ? 6.153 5.871 -8.205 1.00 91.81 108 PHE A CA 1
ATOM 838 C C . PHE A 1 108 ? 6.737 5.792 -6.786 1.00 91.81 108 PHE A C 1
ATOM 840 O O . PHE A 1 108 ? 6.339 6.568 -5.922 1.00 91.81 108 PHE A O 1
ATOM 847 N N . ALA A 1 109 ? 7.747 4.952 -6.555 1.00 93.69 109 ALA A N 1
ATOM 848 C CA . ALA A 1 109 ? 8.473 4.861 -5.292 1.00 93.69 109 ALA A CA 1
ATOM 849 C C . ALA A 1 109 ? 9.189 6.173 -4.925 1.00 93.69 109 ALA A C 1
ATOM 851 O O . ALA A 1 109 ? 9.111 6.605 -3.774 1.00 93.69 109 ALA A O 1
ATOM 852 N N . VAL A 1 110 ? 9.785 6.866 -5.905 1.00 91.69 110 VAL A N 1
ATOM 853 C CA . VAL A 1 110 ? 10.347 8.223 -5.731 1.00 91.69 110 VAL A CA 1
ATOM 854 C C . VAL A 1 110 ? 9.283 9.204 -5.218 1.00 91.69 110 VAL A C 1
ATOM 856 O O . VAL A 1 110 ? 9.518 9.988 -4.296 1.00 91.69 110 VAL A O 1
ATOM 859 N N . LEU A 1 111 ? 8.067 9.153 -5.775 1.00 87.50 111 LEU A N 1
ATOM 860 C CA . LEU A 1 111 ? 6.963 10.008 -5.324 1.00 87.50 111 LEU A CA 1
ATOM 861 C C . LEU A 1 111 ? 6.540 9.682 -3.888 1.00 87.50 111 LEU A C 1
ATOM 863 O O . LEU A 1 111 ? 6.313 10.599 -3.097 1.00 87.50 111 LEU A O 1
ATOM 867 N N . ILE A 1 112 ? 6.466 8.395 -3.542 1.00 90.44 112 ILE A N 1
ATOM 868 C CA . ILE A 1 112 ? 6.124 7.946 -2.189 1.00 90.44 112 ILE A CA 1
ATOM 869 C C . ILE A 1 112 ? 7.156 8.459 -1.181 1.00 90.44 112 ILE A C 1
ATOM 871 O O . ILE A 1 112 ? 6.781 9.083 -0.187 1.00 90.44 112 ILE A O 1
ATOM 875 N N . ARG A 1 113 ? 8.451 8.270 -1.451 1.00 91.00 113 ARG A N 1
ATOM 876 C CA . ARG A 1 113 ? 9.533 8.721 -0.562 1.00 91.00 113 ARG A CA 1
ATOM 877 C C . ARG A 1 113 ? 9.535 10.226 -0.359 1.00 91.00 113 ARG A C 1
ATOM 879 O O . ARG A 1 113 ? 9.667 10.692 0.773 1.00 91.00 113 ARG A O 1
ATOM 886 N N . ARG A 1 114 ? 9.291 10.996 -1.424 1.00 85.50 114 ARG A N 1
ATOM 887 C CA . ARG A 1 114 ? 9.144 12.452 -1.327 1.00 85.50 114 ARG A CA 1
ATOM 888 C C . ARG A 1 114 ? 8.017 12.852 -0.374 1.00 85.50 114 ARG A C 1
ATOM 890 O O . ARG A 1 114 ? 8.178 13.799 0.392 1.00 85.50 114 ARG A O 1
ATOM 897 N N . VAL A 1 115 ? 6.896 12.131 -0.394 1.00 81.25 115 VAL A N 1
ATOM 898 C CA . VAL A 1 115 ? 5.771 12.354 0.531 1.00 81.25 115 VAL A CA 1
ATOM 899 C C . VAL A 1 115 ? 6.131 11.950 1.962 1.00 81.25 115 VAL A C 1
ATOM 901 O O . VAL A 1 115 ? 5.709 12.614 2.906 1.00 81.25 115 VAL A O 1
ATOM 904 N N . GLN A 1 116 ? 6.948 10.911 2.137 1.00 82.75 116 GLN A N 1
ATOM 905 C CA . GLN A 1 116 ? 7.481 10.512 3.443 1.00 82.75 116 GLN A CA 1
ATOM 906 C C . GLN A 1 116 ? 8.562 11.468 3.982 1.00 82.75 116 GLN A C 1
ATOM 908 O O . GLN A 1 116 ? 8.925 11.369 5.152 1.00 82.75 116 GLN A O 1
ATOM 913 N N . GLY A 1 117 ? 9.080 12.386 3.160 1.00 83.38 117 GLY A N 1
ATOM 914 C CA . GLY A 1 117 ? 10.204 13.253 3.522 1.00 83.38 117 GLY A CA 1
ATOM 915 C C . GLY A 1 117 ? 11.558 12.535 3.523 1.00 83.38 117 GLY A C 1
ATOM 916 O O . GLY A 1 117 ? 12.494 13.007 4.166 1.00 83.38 117 GLY A O 1
ATOM 917 N N . ILE A 1 118 ? 11.669 11.402 2.824 1.00 82.62 118 ILE A N 1
ATOM 918 C CA . ILE A 1 118 ? 12.919 10.652 2.666 1.00 82.62 118 ILE A CA 1
ATOM 919 C C . ILE A 1 118 ? 13.686 11.241 1.465 1.00 82.62 118 ILE A C 1
ATOM 921 O O . ILE A 1 118 ? 13.098 11.350 0.386 1.00 82.62 118 ILE A O 1
ATOM 925 N N . PRO A 1 119 ? 14.962 11.651 1.622 1.00 75.12 119 PRO A N 1
ATOM 926 C CA . PRO A 1 119 ? 15.777 12.165 0.517 1.00 75.12 119 PRO A CA 1
ATOM 927 C C . PRO A 1 119 ? 16.073 11.072 -0.521 1.00 75.12 119 PRO A C 1
ATOM 929 O O . PRO A 1 119 ? 16.115 9.898 -0.156 1.00 75.12 119 PRO A O 1
ATOM 932 N N . GLU A 1 120 ? 16.275 11.458 -1.789 1.00 70.00 120 GLU A N 1
ATOM 933 C CA . GLU A 1 120 ? 16.626 10.549 -2.902 1.00 70.00 120 GLU A CA 1
ATOM 934 C C . GLU A 1 120 ? 18.093 10.117 -2.868 1.00 70.00 120 GLU A C 1
ATOM 936 O O . GLU A 1 120 ? 18.974 10.999 -2.766 1.00 70.00 120 GLU A O 1
#

Sequence (120 aa):
MAKKPEPQALIVNRVLRGSGTSRDIEQAKANFRQWMVKEWGGSEYRAIAACVGALATACGSDWSTIEERDKEAHIWLFGFLCPSPDDIHSEAGGYRDEVLVQGGFHRFAVLIRRVQGIPE

Foldseek 3Di:
DDDPQDQLVVLVVCLLVVNHDPVSVVSLVVVLCVLCCPVPVVDPVVLLVLLLVLLCVLCPPVSVVDDPLLVVLSSVVLSSSSDDSVCSNVSSNVSQVVQVVVPHSVVVSVSSCVSVVHDD

Radius of gyration: 14.23 Å; chains: 1; bounding box: 42×32×32 Å